Protein AF-A0A2V9ZNF2-F1 (afdb_monomer_lite)

Secondary structure (DSSP, 8-state):
--EEEEEE-TTT--EEETTT-TTTEEEE--TTS--EEEEEPTTTT--EEEEEGGG-EEEEE-HHHHHTTEE-TTSEEE-----

pLDDT: mean 85.95, std 11.15, range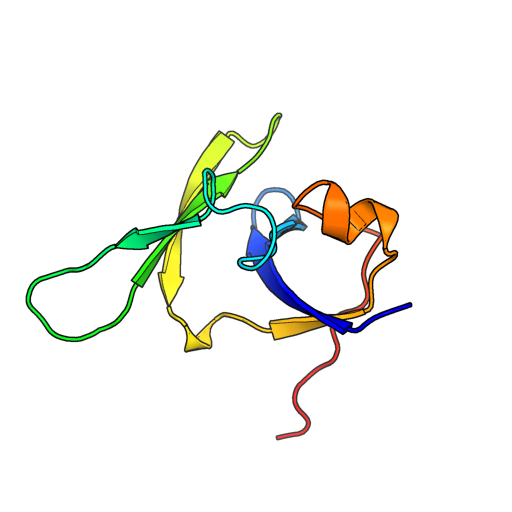 [43.81, 95.38]

Radius of gyration: 12.44 Å; chains: 1; bounding box: 30×22×33 Å

Sequence (83 aa):
MPVHVGIACKECQKIYFLATDTDRIEPDRPMAGLERYRLTCASPCRTVRFFHAEDMCPYSVSTYSFERGYANWGEYQELRRVG

Foldseek 3Di:
DDKAKWAADPVQRKTFGCVACPVQWDFDDDPPPFTKIWGQDDPPVRDIDIDGPVRIFIKDADPVQVNVRMDGPPRIDTDDDPD

Structure (mmCIF, N/CA/C/O backbone):
data_AF-A0A2V9ZNF2-F1
#
_entry.id   AF-A0A2V9ZNF2-F1
#
loop_
_atom_site.group_PDB
_atom_site.id
_atom_site.type_symbol
_atom_site.label_atom_id
_atom_site.label_alt_id
_atom_site.label_comp_id
_atom_site.label_asym_id
_atom_site.label_entity_id
_atom_site.label_seq_id
_atom_site.pdbx_PDB_ins_code
_atom_site.Cartn_x
_atom_site.Cartn_y
_atom_site.Cartn_z
_atom_site.occupancy
_atom_site.B_iso_or_equiv
_atom_site.auth_seq_id
_atom_site.auth_comp_id
_atom_site.auth_asym_id
_atom_site.auth_atom_id
_atom_site.pdbx_PDB_model_num
ATOM 1 N N . MET A 1 1 ? -16.052 3.292 4.573 1.00 77.44 1 MET A N 1
ATOM 2 C CA . MET A 1 1 ? -14.588 3.204 4.411 1.00 77.44 1 MET A CA 1
ATOM 3 C C . MET A 1 1 ? -14.294 3.470 2.945 1.00 77.44 1 MET A C 1
ATOM 5 O O . MET A 1 1 ? -14.834 2.732 2.126 1.00 77.44 1 MET A O 1
ATOM 9 N N . PRO A 1 2 ? -13.626 4.583 2.596 1.00 90.56 2 PRO A N 1
ATOM 10 C CA . PRO A 1 2 ? -13.288 4.893 1.208 1.00 90.56 2 PRO A CA 1
ATOM 11 C C . PRO A 1 2 ? -12.348 3.847 0.594 1.00 90.56 2 PRO A C 1
ATOM 13 O O . PRO A 1 2 ? -11.646 3.124 1.303 1.00 90.56 2 PRO A O 1
ATOM 16 N N . VAL A 1 3 ? -12.356 3.777 -0.738 1.00 92.38 3 VAL A N 1
ATOM 17 C CA . VAL A 1 3 ? -11.521 2.859 -1.517 1.00 92.38 3 VAL A CA 1
ATOM 18 C C . VAL A 1 3 ? -10.366 3.627 -2.139 1.00 92.38 3 VAL A C 1
ATOM 20 O O . VAL A 1 3 ? -10.582 4.609 -2.846 1.00 92.38 3 VAL A O 1
ATOM 23 N N . HIS A 1 4 ? -9.148 3.148 -1.905 1.00 92.62 4 HIS A N 1
ATOM 24 C CA . HIS A 1 4 ? -7.921 3.744 -2.416 1.00 92.62 4 HIS A CA 1
ATOM 25 C C . HIS A 1 4 ? -7.027 2.685 -3.053 1.00 92.62 4 HIS A C 1
ATOM 27 O O . HIS A 1 4 ? -6.974 1.541 -2.603 1.00 92.62 4 HIS A O 1
ATOM 33 N N . VAL A 1 5 ? -6.316 3.072 -4.109 1.00 91.12 5 VAL A N 1
ATOM 34 C CA . VAL A 1 5 ? -5.323 2.207 -4.749 1.00 91.12 5 VAL A CA 1
ATOM 35 C C . VAL A 1 5 ? -4.046 2.238 -3.926 1.00 91.12 5 VAL A C 1
ATOM 37 O O . VAL A 1 5 ? -3.535 3.309 -3.588 1.00 91.12 5 VAL A O 1
ATOM 40 N N . GLY A 1 6 ? -3.537 1.057 -3.607 1.00 92.19 6 GLY A N 1
ATOM 41 C CA . GLY A 1 6 ? -2.314 0.916 -2.845 1.00 92.19 6 GLY A CA 1
ATOM 42 C C . GLY A 1 6 ? -1.556 -0.347 -3.197 1.00 92.19 6 GLY A C 1
ATOM 43 O O . GLY A 1 6 ? -1.967 -1.141 -4.046 1.00 92.19 6 GLY A O 1
ATOM 44 N N . ILE A 1 7 ? -0.426 -0.514 -2.523 1.00 92.12 7 ILE A N 1
ATOM 45 C CA . ILE A 1 7 ? 0.478 -1.631 -2.738 1.00 92.12 7 ILE A CA 1
ATOM 46 C C . ILE A 1 7 ? 0.886 -2.288 -1.427 1.00 92.12 7 ILE A C 1
ATOM 48 O O . ILE A 1 7 ? 1.241 -1.613 -0.458 1.00 92.12 7 ILE A O 1
ATOM 52 N N . ALA A 1 8 ? 0.833 -3.619 -1.405 1.00 91.75 8 ALA A N 1
ATOM 53 C CA . ALA A 1 8 ? 1.144 -4.414 -0.230 1.00 91.75 8 ALA A CA 1
ATOM 54 C C . ALA A 1 8 ? 2.639 -4.740 -0.132 1.00 91.75 8 ALA A C 1
ATOM 56 O O . ALA A 1 8 ? 3.243 -5.337 -1.031 1.00 91.75 8 ALA A O 1
ATOM 57 N N . CYS A 1 9 ? 3.238 -4.453 1.021 1.00 90.69 9 CYS A N 1
ATOM 58 C CA . CYS A 1 9 ? 4.527 -5.033 1.368 1.00 90.69 9 CYS A CA 1
ATOM 59 C C . CYS A 1 9 ? 4.329 -6.448 1.927 1.00 90.69 9 CYS A C 1
ATOM 61 O O . CYS A 1 9 ? 3.732 -6.614 2.984 1.00 90.69 9 CYS A O 1
ATOM 63 N N . LYS A 1 10 ? 4.879 -7.471 1.262 1.00 88.12 10 LYS A N 1
ATOM 64 C CA . LYS A 1 10 ? 4.771 -8.871 1.715 1.00 88.12 10 LYS A CA 1
ATOM 65 C C . LYS A 1 10 ? 5.486 -9.145 3.050 1.00 88.12 10 LYS A C 1
ATOM 67 O O . LYS A 1 10 ? 5.078 -10.054 3.758 1.00 88.12 10 LYS A O 1
ATOM 72 N N . GLU A 1 11 ? 6.492 -8.341 3.402 1.00 90.75 11 GLU A N 1
ATOM 73 C CA . GLU A 1 11 ? 7.278 -8.499 4.638 1.00 90.75 11 GLU A CA 1
ATOM 74 C C . GLU A 1 11 ? 6.539 -7.982 5.878 1.00 90.75 11 GLU A C 1
ATOM 76 O O . GLU A 1 11 ? 6.491 -8.644 6.907 1.00 90.75 11 GLU A O 1
ATOM 81 N N . CYS A 1 12 ? 5.950 -6.783 5.794 1.00 91.94 12 CYS A N 1
ATOM 82 C CA . CYS A 1 12 ? 5.293 -6.145 6.943 1.00 91.94 12 CYS A CA 1
ATOM 83 C C . CYS A 1 12 ? 3.773 -6.055 6.832 1.00 91.94 12 CYS A C 1
ATOM 85 O O . CYS A 1 12 ? 3.133 -5.502 7.723 1.00 91.94 12 CYS A O 1
ATOM 87 N N . GLN A 1 13 ? 3.208 -6.556 5.731 1.00 92.19 13 GLN A N 1
ATOM 88 C CA . GLN A 1 13 ? 1.774 -6.602 5.438 1.00 92.19 13 GLN A CA 1
ATOM 89 C C . GLN A 1 13 ? 1.063 -5.242 5.477 1.00 92.19 13 GLN A C 1
ATOM 91 O O . GLN A 1 13 ? -0.166 -5.184 5.532 1.00 92.19 13 GLN A O 1
ATOM 96 N N . LYS A 1 14 ? 1.822 -4.143 5.421 1.00 94.25 14 LYS A N 1
ATOM 97 C CA . LYS A 1 14 ? 1.288 -2.789 5.275 1.00 94.25 14 LYS A CA 1
ATOM 98 C C . LYS A 1 14 ? 0.923 -2.513 3.826 1.00 94.25 14 LYS A C 1
ATOM 100 O O . LYS A 1 14 ? 1.634 -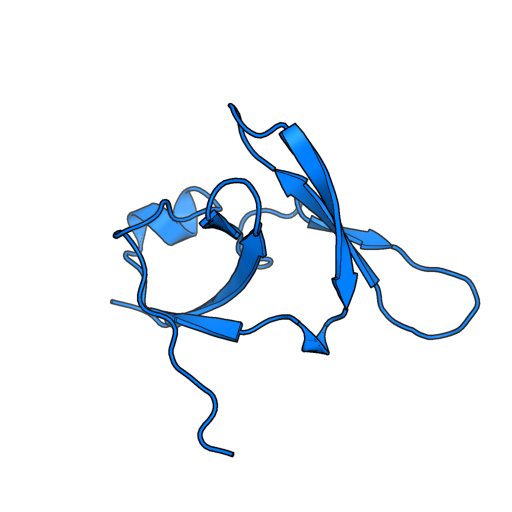2.950 2.916 1.00 94.25 14 LYS A O 1
ATOM 105 N N . ILE A 1 15 ? -0.139 -1.738 3.644 1.00 93.69 15 ILE A N 1
ATOM 106 C CA . ILE A 1 15 ? -0.533 -1.174 2.353 1.00 93.69 15 ILE A CA 1
ATOM 107 C C . ILE A 1 15 ? -0.097 0.281 2.311 1.00 93.69 15 ILE A C 1
ATOM 109 O O . ILE A 1 15 ? -0.376 1.014 3.255 1.00 93.69 15 ILE A O 1
ATOM 113 N N . TYR A 1 16 ? 0.554 0.692 1.229 1.00 93.88 16 TYR A N 1
ATOM 114 C CA . TYR A 1 16 ? 0.978 2.073 0.996 1.00 93.88 16 TYR A CA 1
ATOM 115 C C . TYR A 1 16 ? 0.200 2.670 -0.171 1.00 93.88 16 TYR A C 1
ATOM 117 O O . TYR A 1 16 ? -0.044 1.973 -1.157 1.00 93.88 16 TYR A O 1
ATOM 125 N N . PHE A 1 17 ? -0.183 3.942 -0.071 1.00 91.81 17 PHE A N 1
ATOM 126 C CA . PHE A 1 17 ? -1.035 4.599 -1.065 1.00 91.81 17 PHE A CA 1
ATOM 127 C C . PHE A 1 17 ? -0.250 5.640 -1.862 1.00 91.81 17 PHE A C 1
ATOM 129 O O . PHE A 1 17 ? 0.352 6.541 -1.283 1.00 91.81 17 PHE A O 1
ATOM 136 N N . LEU A 1 18 ? -0.308 5.570 -3.197 1.00 81.75 18 LEU A N 1
ATOM 137 C CA . LEU A 1 18 ? 0.400 6.538 -4.049 1.00 81.75 18 LEU A CA 1
ATOM 138 C C . LEU A 1 18 ? -0.086 7.971 -3.870 1.00 81.75 18 LEU A C 1
ATOM 140 O O . LEU A 1 18 ? 0.695 8.903 -4.006 1.00 81.75 18 LEU A O 1
ATOM 144 N N . ALA A 1 19 ? -1.379 8.143 -3.607 1.00 82.12 19 ALA A N 1
ATOM 145 C CA . ALA A 1 19 ? -1.993 9.463 -3.565 1.00 82.12 19 ALA A CA 1
ATOM 146 C C . ALA A 1 19 ? -1.552 10.305 -2.357 1.00 82.12 19 ALA A C 1
ATOM 148 O O . ALA A 1 19 ? -1.690 11.523 -2.401 1.00 82.12 19 ALA A O 1
ATOM 149 N N . THR A 1 20 ? -1.057 9.675 -1.289 1.00 83.56 20 THR A N 1
ATOM 150 C CA . THR A 1 20 ? -0.728 10.357 -0.029 1.00 83.56 20 THR A CA 1
ATOM 151 C C . THR A 1 20 ? 0.723 10.182 0.411 1.00 83.56 20 THR A C 1
ATOM 153 O O . THR A 1 20 ? 1.182 10.976 1.224 1.00 83.56 20 THR A O 1
ATOM 156 N N . ASP A 1 21 ? 1.469 9.206 -0.123 1.00 72.38 21 ASP A N 1
ATOM 157 C CA . ASP A 1 21 ? 2.841 8.906 0.319 1.00 72.38 21 ASP A CA 1
ATOM 158 C C . ASP A 1 21 ? 3.868 8.954 -0.833 1.00 72.38 21 ASP A C 1
ATOM 160 O O . ASP A 1 21 ? 4.491 7.953 -1.203 1.00 72.38 21 ASP A O 1
ATOM 164 N N . THR A 1 22 ? 4.039 10.145 -1.423 1.00 69.38 22 THR A N 1
ATOM 165 C CA . THR A 1 22 ? 4.962 10.392 -2.550 1.00 69.38 22 THR A CA 1
ATOM 166 C C . THR A 1 22 ? 6.438 10.261 -2.181 1.00 69.38 22 THR A C 1
ATOM 168 O O . THR A 1 22 ? 7.258 10.012 -3.058 1.00 69.38 22 THR A O 1
ATOM 171 N N . ASP A 1 23 ? 6.784 10.393 -0.899 1.00 79.88 23 ASP A N 1
ATOM 172 C CA . ASP A 1 23 ? 8.169 10.263 -0.427 1.00 79.88 23 ASP A CA 1
ATOM 173 C C . ASP A 1 23 ? 8.589 8.795 -0.273 1.00 79.88 23 ASP A C 1
ATOM 175 O O . ASP A 1 23 ? 9.777 8.464 -0.300 1.00 79.88 23 ASP A O 1
ATOM 179 N N . ARG A 1 24 ? 7.624 7.885 -0.083 1.00 84.81 24 ARG A N 1
ATOM 180 C CA . ARG A 1 24 ? 7.899 6.446 0.011 1.00 84.81 24 ARG A CA 1
ATOM 181 C C . ARG A 1 24 ? 7.755 5.725 -1.304 1.00 84.81 24 ARG A C 1
ATOM 183 O O . ARG A 1 24 ? 8.426 4.705 -1.457 1.00 84.81 24 ARG A O 1
ATOM 190 N N . ILE A 1 25 ? 6.860 6.177 -2.180 1.00 86.50 25 ILE A N 1
ATOM 191 C CA . ILE A 1 25 ? 6.618 5.558 -3.481 1.00 86.50 25 ILE A CA 1
ATOM 192 C C . ILE A 1 25 ? 7.131 6.487 -4.572 1.00 86.50 25 ILE A C 1
ATOM 194 O O . ILE A 1 25 ? 6.467 7.439 -4.971 1.00 86.50 25 ILE A O 1
ATOM 198 N N . GLU A 1 26 ? 8.302 6.155 -5.095 1.00 87.56 26 GLU A N 1
ATOM 199 C CA . GLU A 1 26 ? 8.949 6.912 -6.158 1.00 87.56 26 GLU A CA 1
ATOM 200 C C . GLU A 1 26 ? 8.786 6.167 -7.489 1.00 87.56 26 GLU A C 1
ATOM 202 O O . GLU A 1 26 ? 8.965 4.946 -7.527 1.00 87.56 26 GLU A O 1
ATOM 207 N N . PRO A 1 27 ? 8.469 6.847 -8.602 1.00 83.75 27 PRO A N 1
ATOM 208 C CA . PRO A 1 27 ? 8.539 6.226 -9.916 1.00 83.75 27 PRO A CA 1
ATOM 209 C C . PRO A 1 27 ? 10.000 5.884 -10.241 1.00 83.75 27 PRO A C 1
ATOM 211 O O . PRO A 1 27 ? 10.848 6.764 -10.376 1.00 83.75 27 PRO A O 1
ATOM 214 N N . ASP A 1 28 ? 10.282 4.596 -10.398 1.00 82.31 28 ASP A N 1
ATOM 215 C CA . ASP A 1 28 ? 11.525 4.097 -10.968 1.00 82.31 28 ASP A CA 1
ATOM 216 C C . ASP A 1 28 ? 11.338 4.096 -12.487 1.00 82.31 28 ASP A C 1
ATOM 218 O O . ASP A 1 28 ? 10.556 3.313 -13.030 1.00 82.31 28 ASP A O 1
ATOM 222 N N . ARG A 1 29 ? 11.976 5.049 -13.173 1.00 70.62 29 ARG A N 1
ATOM 223 C CA . ARG A 1 29 ? 11.887 5.216 -14.630 1.00 70.62 29 ARG A CA 1
ATOM 224 C C . ARG A 1 29 ? 13.109 4.577 -15.302 1.00 70.62 29 ARG A C 1
ATOM 226 O O . ARG A 1 29 ? 14.052 5.300 -15.632 1.00 70.62 29 ARG A O 1
ATOM 233 N N . PR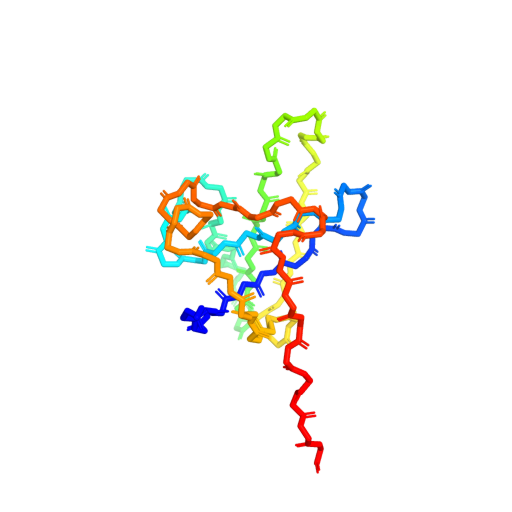O A 1 30 ? 13.140 3.253 -15.544 1.00 63.12 30 PRO A N 1
ATOM 234 C CA . PRO A 1 30 ? 14.148 2.685 -16.422 1.00 63.12 30 PRO A CA 1
ATOM 235 C C . PRO A 1 30 ? 13.887 3.148 -17.863 1.00 63.12 30 PRO A C 1
ATOM 237 O O . PRO A 1 30 ? 12.741 3.309 -18.281 1.00 63.12 30 PRO A O 1
ATOM 240 N N . MET A 1 31 ? 14.951 3.299 -18.659 1.00 57.06 31 MET A N 1
ATOM 241 C CA . MET A 1 31 ? 14.907 3.715 -20.077 1.00 57.06 31 MET A CA 1
ATOM 242 C C . MET A 1 31 ? 14.052 2.811 -21.001 1.00 57.06 31 MET A C 1
ATOM 244 O O . MET A 1 31 ? 13.946 3.090 -22.190 1.00 57.06 31 MET A O 1
ATOM 248 N N . ALA A 1 32 ? 13.449 1.732 -20.488 1.00 59.53 32 ALA A N 1
ATOM 249 C CA . ALA A 1 32 ? 12.861 0.632 -21.256 1.00 59.53 32 ALA A CA 1
ATOM 250 C C . ALA A 1 32 ? 11.320 0.519 -21.176 1.00 59.53 32 ALA A C 1
ATOM 252 O O . ALA A 1 32 ? 10.774 -0.544 -21.456 1.00 59.53 32 ALA A O 1
ATOM 253 N N . GLY A 1 33 ? 10.604 1.584 -20.799 1.00 58.25 33 GLY A N 1
ATOM 254 C CA . GLY A 1 33 ? 9.150 1.682 -21.023 1.00 58.25 33 GLY A CA 1
ATOM 255 C C . GLY A 1 33 ? 8.236 0.840 -20.118 1.00 58.25 33 GLY A C 1
ATOM 256 O O . GLY A 1 33 ? 7.028 0.846 -20.328 1.00 58.25 33 GLY A O 1
ATOM 257 N N . LEU A 1 34 ? 8.769 0.152 -19.104 1.00 64.75 34 LEU A N 1
ATOM 258 C CA . LEU A 1 34 ? 7.967 -0.470 -18.045 1.00 64.75 34 LEU A CA 1
ATOM 259 C C . LEU A 1 34 ? 7.952 0.456 -16.828 1.00 64.75 34 LEU A C 1
ATOM 261 O O . LEU A 1 34 ? 8.986 0.635 -16.183 1.00 64.75 34 LEU A O 1
ATOM 265 N N . GLU A 1 35 ? 6.794 1.041 -16.521 1.00 71.25 35 GLU A N 1
ATOM 266 C CA . GLU A 1 35 ? 6.619 1.867 -15.325 1.00 71.25 35 GLU A CA 1
ATOM 267 C C . GLU A 1 35 ? 6.7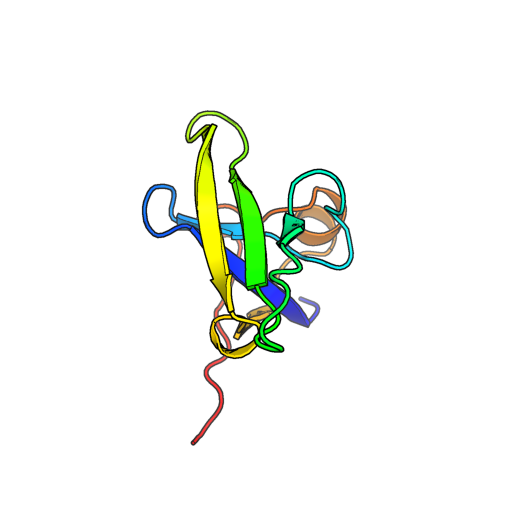99 1.002 -14.073 1.00 71.25 35 GLU A C 1
ATOM 269 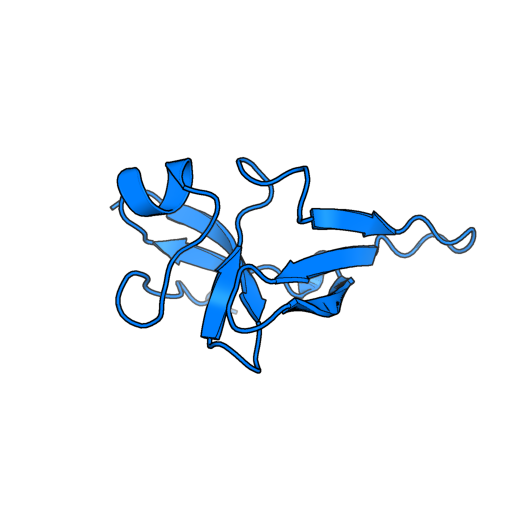O O . GLU A 1 35 ? 6.023 0.078 -13.802 1.00 71.25 35 GLU A O 1
ATOM 274 N N . ARG A 1 36 ? 7.866 1.283 -13.322 1.00 86.19 36 ARG A N 1
ATOM 275 C CA . ARG A 1 36 ? 8.145 0.655 -12.035 1.00 86.19 36 ARG A CA 1
ATOM 276 C C . ARG A 1 36 ? 8.031 1.694 -10.936 1.00 86.19 36 ARG A C 1
ATOM 278 O O . ARG A 1 36 ? 8.214 2.888 -11.151 1.00 86.19 36 ARG A O 1
ATOM 285 N N . TYR A 1 37 ? 7.748 1.223 -9.738 1.00 87.25 37 TYR A N 1
ATOM 286 C CA . TYR A 1 37 ? 7.688 2.031 -8.535 1.00 87.25 37 TYR A CA 1
ATOM 287 C C . TYR A 1 37 ? 8.623 1.442 -7.498 1.00 87.25 37 TYR A C 1
ATOM 289 O O . TYR A 1 37 ? 8.621 0.234 -7.257 1.00 87.25 37 TYR A O 1
ATOM 297 N N . ARG A 1 38 ? 9.404 2.303 -6.861 1.00 90.75 38 ARG A N 1
ATOM 298 C CA . ARG A 1 38 ? 10.228 1.990 -5.706 1.00 90.75 38 ARG A CA 1
ATOM 299 C C . ARG A 1 38 ? 9.458 2.379 -4.452 1.00 90.75 38 ARG A C 1
ATOM 301 O O . ARG A 1 38 ? 9.219 3.554 -4.214 1.00 90.75 38 ARG A O 1
ATOM 308 N N . LEU A 1 39 ? 9.098 1.391 -3.641 1.00 91.06 39 LEU A N 1
ATOM 309 C CA . LEU A 1 39 ? 8.504 1.583 -2.322 1.00 91.06 39 LEU A CA 1
ATOM 310 C C . LEU A 1 39 ? 9.578 1.455 -1.241 1.00 91.06 39 LEU A C 1
ATOM 312 O O . LEU A 1 39 ? 10.245 0.422 -1.155 1.00 91.06 39 LEU A O 1
ATOM 316 N N . THR A 1 40 ? 9.653 2.433 -0.345 1.00 92.62 40 THR A N 1
ATOM 317 C CA . THR A 1 40 ? 10.423 2.353 0.902 1.00 92.62 40 THR A CA 1
ATOM 318 C C . THR A 1 40 ? 9.480 2.228 2.095 1.00 92.62 40 THR A C 1
ATOM 320 O O . THR A 1 40 ? 8.794 3.176 2.478 1.00 92.62 40 THR A O 1
ATOM 323 N N . CYS A 1 41 ? 9.446 1.052 2.723 1.00 91.69 41 CYS A N 1
ATOM 324 C CA . CYS A 1 41 ? 8.492 0.778 3.795 1.00 91.69 41 CYS A CA 1
ATOM 325 C C . CYS A 1 41 ? 8.773 1.605 5.060 1.00 91.69 41 CYS A C 1
ATOM 327 O O . CYS A 1 41 ? 9.912 1.765 5.498 1.00 91.69 41 CYS A O 1
ATOM 329 N N . ALA A 1 42 ? 7.710 2.063 5.718 1.00 88.81 42 ALA A N 1
ATOM 330 C CA . ALA A 1 42 ? 7.784 2.674 7.043 1.00 88.81 42 ALA A CA 1
ATOM 331 C C . ALA A 1 42 ? 8.336 1.710 8.112 1.00 88.81 42 ALA A C 1
ATOM 333 O O . ALA A 1 42 ? 8.200 0.485 8.020 1.00 88.81 42 ALA A O 1
ATOM 334 N N . SER A 1 43 ? 8.915 2.282 9.173 1.00 87.31 43 SER A N 1
ATOM 335 C CA . SER A 1 43 ? 9.396 1.545 10.350 1.00 87.31 43 SER A CA 1
ATOM 336 C C . SER A 1 43 ? 8.313 0.596 10.901 1.00 87.31 43 SER A C 1
ATOM 338 O O . SER A 1 43 ? 7.133 0.961 10.883 1.00 87.31 43 SER A O 1
ATOM 340 N N . PRO A 1 44 ? 8.653 -0.620 11.370 1.00 90.56 44 PRO A N 1
ATOM 341 C CA . PRO A 1 44 ? 10.003 -1.184 11.505 1.00 90.56 44 PRO A CA 1
ATOM 342 C C . PRO A 1 44 ? 10.555 -1.855 10.238 1.00 90.56 44 PRO A C 1
ATOM 344 O O . PRO A 1 44 ? 11.715 -2.239 10.233 1.00 90.56 44 PRO A O 1
ATOM 347 N N . CYS A 1 45 ? 9.765 -1.976 9.167 1.00 93.12 45 CYS A N 1
ATOM 348 C CA . CYS A 1 45 ? 10.132 -2.768 7.991 1.00 93.12 45 CYS A CA 1
ATOM 349 C C . CYS A 1 45 ? 11.363 -2.220 7.263 1.00 93.12 45 CYS A C 1
ATOM 351 O O . CYS A 1 45 ? 12.310 -2.962 7.048 1.00 93.12 45 CYS A O 1
ATOM 353 N N . ARG A 1 46 ? 11.350 -0.935 6.874 1.00 90.50 46 ARG A N 1
ATOM 354 C CA . ARG A 1 46 ? 12.445 -0.243 6.153 1.00 90.50 46 ARG A CA 1
ATOM 355 C C . ARG A 1 46 ? 12.923 -0.909 4.849 1.00 90.50 46 ARG A C 1
ATOM 357 O O . ARG A 1 46 ? 13.850 -0.407 4.223 1.00 90.50 46 ARG A O 1
ATOM 364 N N . THR A 1 47 ? 12.286 -1.994 4.412 1.00 91.62 47 THR A N 1
ATOM 365 C CA . THR A 1 47 ? 12.613 -2.686 3.168 1.00 91.62 47 THR A CA 1
ATOM 366 C C . THR A 1 47 ? 12.280 -1.805 1.973 1.00 91.62 47 THR A C 1
ATOM 368 O O . THR A 1 47 ? 11.199 -1.210 1.901 1.00 91.62 47 THR A O 1
ATOM 371 N N . VAL A 1 48 ? 13.208 -1.764 1.021 1.00 91.19 48 VAL A N 1
ATOM 372 C CA . VAL A 1 48 ? 13.008 -1.167 -0.297 1.00 91.19 48 VAL A CA 1
ATOM 373 C C . VAL A 1 48 ? 12.582 -2.268 -1.259 1.00 91.19 48 VAL A C 1
ATOM 375 O O . VAL A 1 48 ? 13.236 -3.309 -1.334 1.00 91.19 48 VAL A O 1
ATOM 378 N N . ARG A 1 49 ? 11.485 -2.061 -1.986 1.00 88.56 49 ARG A N 1
ATOM 379 C CA . ARG A 1 49 ? 10.984 -3.016 -2.981 1.00 88.56 49 ARG A CA 1
ATOM 380 C C . ARG A 1 49 ? 10.566 -2.297 -4.252 1.00 88.56 49 ARG A C 1
ATOM 382 O O . ARG A 1 49 ? 10.112 -1.160 -4.201 1.00 88.56 49 ARG A O 1
ATOM 389 N N . PHE A 1 50 ? 10.703 -2.996 -5.369 1.00 89.19 50 PHE A N 1
ATOM 390 C CA . PHE A 1 50 ? 10.269 -2.524 -6.675 1.00 89.19 50 PHE A CA 1
ATOM 391 C C . PHE A 1 50 ? 9.001 -3.258 -7.082 1.00 89.19 50 PHE A C 1
ATOM 393 O O . PHE A 1 50 ? 8.886 -4.465 -6.859 1.00 89.19 50 PHE A O 1
ATOM 400 N N . PHE A 1 51 ? 8.078 -2.525 -7.680 1.00 87.56 51 PHE A N 1
ATOM 401 C CA . PHE A 1 51 ? 6.768 -3.010 -8.081 1.00 87.56 51 PHE A CA 1
ATOM 402 C C . PHE A 1 51 ? 6.374 -2.445 -9.437 1.00 87.56 51 PHE A C 1
ATOM 404 O O . PHE A 1 51 ? 6.909 -1.423 -9.862 1.00 87.56 51 PHE A O 1
ATOM 411 N N . HIS A 1 52 ? 5.424 -3.089 -10.095 1.00 88.00 52 HIS A N 1
ATOM 412 C CA . HIS A 1 52 ? 4.795 -2.587 -11.309 1.00 88.00 52 HIS A CA 1
ATOM 413 C C . HIS A 1 52 ? 3.444 -1.941 -10.987 1.00 88.00 52 HIS A C 1
ATOM 415 O O . HIS A 1 52 ? 2.836 -2.229 -9.956 1.00 88.00 52 HIS A O 1
ATOM 421 N N . ALA A 1 53 ? 2.951 -1.082 -11.883 1.00 84.50 53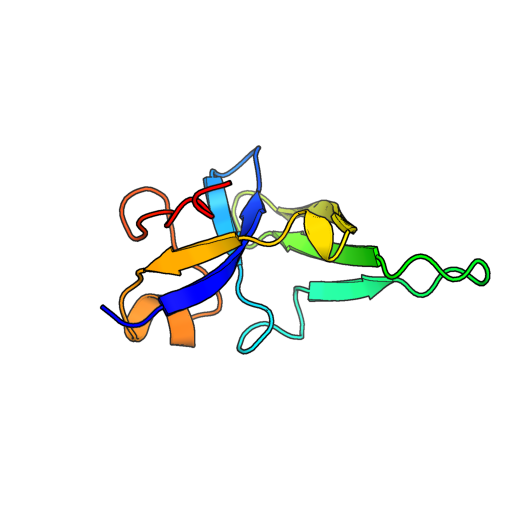 ALA A N 1
ATOM 422 C CA . ALA A 1 53 ? 1.595 -0.530 -11.779 1.00 84.50 53 ALA A CA 1
ATOM 423 C C . ALA A 1 53 ? 0.526 -1.636 -11.656 1.00 84.50 53 ALA A C 1
ATOM 425 O O . ALA A 1 53 ? -0.463 -1.484 -10.945 1.00 84.50 53 ALA A O 1
ATOM 426 N N . GLU A 1 54 ? 0.760 -2.772 -12.316 1.00 86.88 54 GLU A N 1
ATOM 427 C CA . GLU A 1 54 ? -0.118 -3.947 -12.313 1.00 86.88 54 GLU A CA 1
ATOM 428 C C . GLU A 1 54 ? -0.213 -4.642 -10.946 1.00 86.88 54 GLU A C 1
ATOM 430 O O . GLU A 1 54 ? -1.216 -5.297 -10.670 1.00 86.88 54 GLU A O 1
ATOM 435 N N . ASP A 1 55 ? 0.782 -4.467 -10.069 1.00 87.69 55 ASP A N 1
ATOM 436 C CA . ASP A 1 55 ? 0.777 -5.035 -8.714 1.00 87.69 55 ASP A CA 1
ATOM 437 C C . ASP A 1 55 ? -0.143 -4.258 -7.752 1.00 87.69 55 ASP A C 1
ATOM 439 O O . ASP A 1 55 ? -0.368 -4.679 -6.613 1.00 87.69 55 ASP A O 1
ATOM 443 N N . MET A 1 56 ? -0.653 -3.095 -8.168 1.00 88.88 56 MET A N 1
ATOM 444 C CA . MET A 1 56 ? -1.490 -2.243 -7.328 1.00 88.88 56 MET A CA 1
ATOM 445 C C . MET A 1 56 ? -2.928 -2.753 -7.271 1.00 88.88 56 MET A C 1
ATOM 447 O O . MET A 1 56 ? -3.550 -3.059 -8.290 1.00 88.88 56 MET A O 1
ATOM 451 N N . CYS A 1 57 ? -3.493 -2.769 -6.066 1.00 91.62 57 CYS A N 1
ATOM 452 C CA . CYS A 1 57 ? -4.847 -3.254 -5.814 1.00 91.62 57 CYS A CA 1
ATOM 453 C C . CYS A 1 57 ? -5.704 -2.178 -5.129 1.00 91.62 57 CYS A C 1
ATOM 455 O O . CYS A 1 57 ? -5.171 -1.297 -4.445 1.00 91.62 57 CYS A O 1
ATOM 457 N N . PRO A 1 58 ? -7.036 -2.212 -5.305 1.00 93.31 58 PRO A N 1
ATOM 458 C CA . PRO A 1 58 ? -7.929 -1.353 -4.547 1.00 93.31 58 PRO A CA 1
ATOM 459 C C . PRO A 1 58 ? -8.147 -1.910 -3.132 1.00 93.31 58 PRO A C 1
ATOM 461 O O . PRO A 1 58 ? -8.450 -3.089 -2.942 1.00 93.31 58 PRO A O 1
ATOM 464 N N . TYR A 1 59 ? -8.040 -1.034 -2.136 1.00 93.69 59 TYR A N 1
ATOM 465 C CA . TYR A 1 59 ? -8.223 -1.343 -0.721 1.00 93.69 59 TYR A CA 1
ATOM 466 C C . TYR A 1 59 ? -9.266 -0.416 -0.103 1.00 93.69 59 TYR A C 1
ATOM 468 O O . TYR A 1 59 ? -9.190 0.804 -0.246 1.00 93.69 59 TYR A O 1
ATOM 476 N N . SER A 1 60 ? -10.225 -0.989 0.620 1.00 95.38 60 SER A N 1
ATOM 477 C CA . SER A 1 60 ? -11.119 -0.237 1.500 1.00 95.38 60 SER A CA 1
ATOM 478 C C . SER A 1 60 ? -10.411 0.023 2.827 1.00 95.38 60 SER A C 1
ATOM 480 O O . SER A 1 60 ? -10.050 -0.931 3.518 1.00 95.38 60 SER A O 1
ATOM 482 N N . VAL A 1 61 ? -10.231 1.295 3.191 1.00 95.06 61 VAL A N 1
ATOM 483 C CA . VAL A 1 61 ? -9.533 1.725 4.416 1.00 95.06 61 VAL A CA 1
ATOM 484 C C . VAL A 1 61 ? -10.247 2.883 5.102 1.00 95.06 61 VAL A C 1
ATOM 486 O O . VAL A 1 61 ? -11.157 3.495 4.545 1.00 95.06 61 VAL A O 1
ATOM 489 N N . SER A 1 62 ? -9.863 3.192 6.340 1.00 95.25 62 SER A N 1
ATOM 490 C CA . SER A 1 62 ? -10.305 4.424 7.000 1.00 95.25 62 SER A CA 1
ATOM 491 C C . SER A 1 62 ? -9.617 5.655 6.392 1.00 95.25 62 SER A C 1
ATOM 493 O O . SER A 1 62 ? -8.477 5.565 5.932 1.00 95.25 62 SER A O 1
ATOM 495 N N . THR A 1 63 ? -10.272 6.820 6.447 1.00 93.38 63 THR A N 1
ATOM 496 C CA . THR A 1 63 ? -9.664 8.098 6.029 1.00 93.38 63 THR A CA 1
ATOM 497 C C . THR A 1 63 ? -8.370 8.376 6.795 1.00 93.38 63 THR A C 1
ATOM 499 O O . THR A 1 63 ? -7.375 8.759 6.195 1.00 93.38 63 THR A O 1
ATOM 502 N N . TYR A 1 64 ? -8.345 8.068 8.095 1.00 93.38 64 TYR A N 1
ATOM 503 C CA . TYR A 1 64 ? -7.155 8.212 8.935 1.00 93.38 64 TYR A CA 1
ATOM 504 C C . TYR A 1 64 ? -5.962 7.387 8.422 1.00 93.38 64 TYR A C 1
ATOM 506 O O . TYR A 1 64 ? -4.843 7.890 8.327 1.00 93.38 64 TYR A O 1
ATOM 514 N N . SER A 1 65 ? -6.182 6.120 8.051 1.00 94.00 65 SER A N 1
ATOM 515 C CA . SER A 1 65 ? -5.117 5.281 7.483 1.00 94.00 65 SER A CA 1
ATOM 516 C C . SER A 1 65 ? -4.646 5.794 6.124 1.00 94.00 65 SER A C 1
ATOM 518 O O . SER A 1 65 ? -3.456 5.723 5.828 1.00 94.00 65 SER A O 1
ATOM 520 N N . PHE A 1 66 ? -5.558 6.326 5.310 1.00 93.44 66 PHE A N 1
ATOM 521 C CA . PHE A 1 66 ? -5.211 6.898 4.014 1.00 93.44 66 PHE A CA 1
ATOM 522 C C . PHE A 1 66 ? -4.360 8.171 4.148 1.00 93.44 66 PHE A C 1
ATOM 524 O O . PHE A 1 66 ? -3.314 8.269 3.508 1.00 93.44 66 PHE A O 1
ATOM 531 N N . GLU A 1 67 ? -4.749 9.100 5.024 1.00 91.94 67 GLU A N 1
ATOM 532 C CA . GLU A 1 67 ? -4.020 10.353 5.284 1.00 91.94 67 GLU A CA 1
ATOM 533 C C . GLU A 1 67 ? -2.627 10.114 5.877 1.00 91.94 67 GLU A C 1
ATOM 535 O O . GLU A 1 67 ? -1.682 10.831 5.565 1.00 91.94 67 GLU A O 1
ATOM 540 N N . ARG A 1 68 ? -2.467 9.059 6.684 1.00 91.19 68 ARG A N 1
ATOM 541 C CA . ARG A 1 68 ? -1.166 8.622 7.214 1.00 91.19 68 ARG A CA 1
ATOM 542 C C . ARG A 1 68 ? -0.208 8.088 6.133 1.00 91.19 68 ARG A C 1
ATOM 544 O O . ARG A 1 68 ? 0.970 7.887 6.427 1.00 91.19 68 ARG A O 1
ATOM 551 N N . GLY A 1 69 ? -0.694 7.802 4.924 1.00 92.50 69 GLY A N 1
ATOM 552 C CA . GLY A 1 69 ? 0.094 7.245 3.816 1.00 92.50 69 GLY A CA 1
ATOM 553 C C . GLY A 1 69 ? 0.148 5.715 3.776 1.00 92.50 69 GLY A C 1
ATOM 554 O O . GLY A 1 69 ? 0.469 5.126 2.741 1.00 92.50 69 GLY A O 1
ATOM 555 N N . TYR A 1 70 ? -0.223 5.045 4.873 1.00 93.75 70 TYR A N 1
ATOM 556 C CA . TYR A 1 70 ? -0.264 3.587 4.944 1.00 93.75 70 TYR A CA 1
ATOM 557 C C . TYR A 1 70 ? -1.308 3.043 5.925 1.00 93.75 70 TYR A C 1
ATOM 559 O O . TYR A 1 70 ? -1.654 3.666 6.935 1.00 93.75 70 TYR A O 1
ATOM 567 N N . ALA A 1 71 ? -1.745 1.815 5.652 1.00 94.56 71 ALA A N 1
ATOM 568 C CA . ALA A 1 71 ? -2.588 1.011 6.528 1.00 94.56 71 ALA A CA 1
ATOM 569 C C . ALA A 1 71 ? -1.819 -0.208 7.059 1.00 94.56 71 ALA A C 1
ATOM 571 O O . ALA A 1 71 ? -1.099 -0.877 6.313 1.00 94.56 71 ALA A O 1
ATOM 572 N N . ASN A 1 72 ? -1.970 -0.499 8.349 1.00 94.56 72 ASN A N 1
ATOM 573 C CA . ASN A 1 72 ? -1.449 -1.712 8.979 1.00 94.56 72 ASN A CA 1
ATOM 574 C C . ASN A 1 72 ? -2.345 -2.920 8.692 1.00 94.56 72 ASN A C 1
ATOM 576 O O . ASN A 1 72 ? -3.500 -2.776 8.292 1.00 94.56 72 ASN A O 1
ATOM 580 N N . TRP A 1 73 ? -1.827 -4.121 8.954 1.00 90.62 73 TRP A N 1
ATOM 581 C CA . TRP A 1 73 ? -2.643 -5.333 8.935 1.00 90.62 73 TRP A CA 1
ATOM 582 C C . TRP A 1 73 ? -3.885 -5.173 9.828 1.00 90.62 73 TRP A C 1
ATOM 584 O O . TRP A 1 73 ? -3.787 -4.686 10.954 1.00 90.62 73 TRP A O 1
ATOM 594 N N . GLY A 1 74 ? -5.050 -5.552 9.301 1.00 91.75 74 GLY A N 1
ATOM 595 C CA . GLY A 1 74 ? -6.347 -5.401 9.970 1.00 91.75 74 GLY A CA 1
ATOM 596 C C . GLY A 1 74 ? -7.019 -4.031 9.800 1.00 91.75 74 GLY A C 1
ATOM 597 O O . GLY A 1 74 ? -8.194 -3.900 10.122 1.00 91.75 74 GLY A O 1
ATOM 598 N N . GLU A 1 75 ? -6.329 -3.022 9.256 1.00 94.56 75 GLU A N 1
ATOM 599 C CA . GLU A 1 75 ? -6.912 -1.695 8.979 1.00 94.56 75 GLU A CA 1
ATOM 600 C C . GLU A 1 75 ? -7.438 -1.545 7.539 1.00 94.56 75 GLU A C 1
ATOM 602 O O . GLU A 1 75 ? -7.898 -0.467 7.150 1.00 94.56 75 GLU A O 1
ATOM 607 N N . TYR A 1 76 ? -7.332 -2.600 6.730 1.00 94.56 76 TYR A N 1
ATOM 608 C CA . TYR A 1 76 ? -7.726 -2.593 5.328 1.00 94.56 76 TYR A CA 1
ATOM 609 C C . TYR A 1 76 ? -8.456 -3.867 4.926 1.00 94.56 76 TYR A C 1
ATOM 611 O O . TYR A 1 76 ? -8.249 -4.941 5.491 1.00 94.56 76 TYR A O 1
ATOM 619 N N . GLN A 1 77 ? -9.263 -3.740 3.878 1.00 94.38 77 GLN A N 1
ATOM 620 C CA . GLN A 1 77 ? -9.848 -4.859 3.160 1.00 94.38 77 GLN A CA 1
ATOM 621 C C . GLN A 1 77 ? -9.465 -4.758 1.687 1.00 94.38 77 GLN A C 1
ATOM 623 O O . GLN A 1 77 ? -9.787 -3.771 1.025 1.00 94.38 77 GLN A O 1
ATOM 628 N N . GLU A 1 78 ? -8.782 -5.778 1.173 1.00 92.19 78 GLU A N 1
ATOM 629 C CA . GLU A 1 78 ? -8.500 -5.888 -0.256 1.00 92.19 78 GLU A CA 1
ATOM 630 C C . GLU A 1 78 ? -9.794 -6.165 -1.017 1.00 92.19 78 GLU A C 1
ATOM 632 O O . GLU A 1 78 ? -10.526 -7.112 -0.712 1.00 92.19 78 GLU A O 1
ATOM 637 N N . LEU A 1 79 ? -10.075 -5.338 -2.017 1.00 88.69 79 LEU A N 1
ATOM 638 C CA . LEU A 1 79 ? -11.181 -5.553 -2.930 1.00 88.69 79 LEU A CA 1
ATOM 639 C C . LEU A 1 79 ? -10.593 -6.228 -4.166 1.00 88.69 79 LEU A C 1
ATOM 641 O O . LEU A 1 79 ? -9.968 -5.583 -5.003 1.00 88.69 79 LEU A O 1
ATOM 645 N N . ARG A 1 80 ? -10.730 -7.552 -4.271 1.00 75.44 80 ARG A N 1
ATOM 646 C CA . ARG A 1 80 ? -10.264 -8.261 -5.469 1.00 75.44 80 ARG A CA 1
ATOM 647 C C . ARG A 1 80 ? -10.943 -7.665 -6.700 1.00 75.44 80 ARG A C 1
ATOM 649 O O . ARG A 1 80 ? -12.164 -7.499 -6.708 1.00 75.44 80 ARG A O 1
ATOM 656 N N . ARG A 1 81 ? -10.168 -7.401 -7.758 1.00 60.00 81 ARG A N 1
ATOM 657 C CA . ARG A 1 81 ? -10.749 -7.256 -9.096 1.00 60.00 81 ARG A CA 1
ATOM 658 C C . ARG A 1 81 ? -11.427 -8.587 -9.410 1.00 60.00 81 ARG A C 1
ATOM 660 O O . ARG A 1 81 ? -10.759 -9.618 -9.457 1.00 60.00 81 ARG A O 1
ATOM 667 N N . VAL A 1 82 ? -12.753 -8.574 -9.520 1.00 51.16 82 VAL A N 1
ATOM 668 C CA . VAL A 1 82 ? -13.485 -9.688 -10.125 1.00 51.16 82 VAL A CA 1
ATOM 669 C C . VAL A 1 82 ? -12.943 -9.784 -11.549 1.00 51.16 82 VAL A C 1
ATOM 671 O O . VAL A 1 82 ? -12.966 -8.781 -12.263 1.00 51.16 82 VAL A O 1
ATOM 674 N N . GLY A 1 83 ? -12.313 -10.920 -11.857 1.00 43.81 83 GLY A N 1
ATOM 675 C CA . GLY A 1 83 ? -11.702 -11.189 -13.159 1.00 43.81 83 GLY A CA 1
ATOM 676 C C . GLY A 1 83 ? -12.720 -11.209 -14.284 1.00 43.81 83 GLY A C 1
ATOM 677 O O . GLY A 1 83 ? -13.892 -11.547 -14.002 1.00 43.81 83 GLY A O 1
#